Protein AF-A0A351FDH6-F1 (afdb_monomer_lite)

pLDDT: mean 87.72, std 9.39, range [57.84, 95.88]

Secondary structure (DSSP, 8-state):
-HHHHHHHHHHHHHHHHHHHEEEE-TT--B--EETTEESSSS-B-S-EEEE--SS--

Structure (mmCIF, N/CA/C/O backbone):
data_AF-A0A351FDH6-F1
#
_entry.id   AF-A0A351FDH6-F1
#
loop_
_atom_site.group_PDB
_atom_site.id
_atom_site.type_symbol
_atom_site.label_atom_id
_atom_site.label_alt_id
_atom_site.label_comp_id
_atom_site.label_asym_id
_atom_site.label_entity_id
_atom_site.label_seq_id
_atom_site.pdbx_PDB_ins_code
_atom_site.Cartn_x
_atom_site.Cartn_y
_atom_site.Cartn_z
_atom_site.occupancy
_atom_site.B_iso_or_equiv
_atom_site.auth_seq_id
_atom_site.auth_comp_id
_atom_site.auth_asym_id
_atom_site.auth_atom_id
_atom_site.pdbx_PDB_model_num
ATOM 1 N N . MET A 1 1 ? 17.283 -14.162 -27.517 1.00 62.03 1 MET A N 1
ATOM 2 C CA . MET A 1 1 ? 18.358 -13.297 -26.976 1.00 62.03 1 MET A CA 1
ATOM 3 C C . MET A 1 1 ? 17.887 -11.881 -26.614 1.00 62.03 1 MET A C 1
ATOM 5 O O . MET A 1 1 ? 18.312 -11.384 -25.588 1.00 62.03 1 MET A O 1
ATOM 9 N N . LYS A 1 2 ? 16.977 -11.229 -27.367 1.00 66.88 2 LYS A N 1
ATOM 10 C CA . LYS A 1 2 ? 16.472 -9.873 -27.029 1.00 66.88 2 LYS A CA 1
ATOM 11 C C . LYS A 1 2 ? 15.540 -9.827 -25.804 1.00 66.88 2 LYS A C 1
ATOM 13 O O . LYS A 1 2 ? 15.593 -8.880 -25.039 1.00 66.88 2 LYS A O 1
ATOM 18 N N . ALA A 1 3 ? 14.742 -10.876 -25.577 1.00 69.75 3 ALA A N 1
ATOM 19 C CA . ALA A 1 3 ? 13.853 -10.975 -24.411 1.00 69.75 3 ALA A CA 1
ATOM 20 C C . ALA A 1 3 ? 14.608 -10.945 -23.066 1.00 69.75 3 ALA A C 1
ATOM 22 O O . ALA A 1 3 ? 14.111 -10.397 -22.091 1.00 69.75 3 ALA A O 1
ATOM 23 N N . GLN A 1 4 ? 15.840 -11.468 -23.031 1.00 77.19 4 GLN A N 1
ATOM 24 C CA . GLN A 1 4 ? 16.686 -11.455 -21.833 1.00 77.19 4 GLN A CA 1
ATOM 25 C C . GLN A 1 4 ? 17.161 -10.039 -21.470 1.00 77.19 4 GLN A C 1
ATOM 27 O O . GLN A 1 4 ? 17.374 -9.761 -20.297 1.00 77.19 4 GLN A O 1
ATOM 32 N N . LEU A 1 5 ? 17.265 -9.129 -22.448 1.00 83.69 5 LEU A N 1
ATOM 33 C CA . LEU A 1 5 ? 17.632 -7.729 -22.209 1.00 83.69 5 LEU A CA 1
ATOM 34 C C . LEU A 1 5 ? 16.533 -6.975 -21.442 1.00 83.69 5 LEU A C 1
ATOM 36 O O . LEU A 1 5 ? 16.832 -6.118 -20.617 1.00 83.69 5 LEU A O 1
ATOM 40 N N . TYR A 1 6 ? 15.267 -7.327 -21.675 1.00 90.94 6 TYR A N 1
ATOM 41 C CA . TYR A 1 6 ? 14.123 -6.721 -20.989 1.00 90.94 6 TYR A CA 1
ATOM 42 C C . TYR A 1 6 ? 13.814 -7.364 -19.633 1.00 90.94 6 TYR A C 1
ATOM 44 O O . TYR A 1 6 ? 13.056 -6.7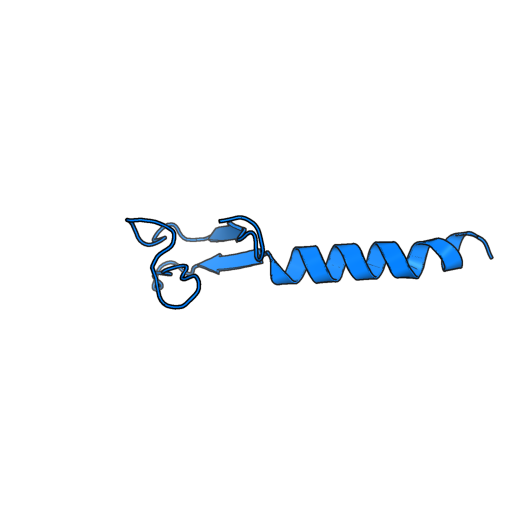96 -18.853 1.00 90.94 6 TYR A O 1
ATOM 52 N N . ALA A 1 7 ? 14.411 -8.516 -19.315 1.00 92.00 7 ALA A N 1
ATOM 53 C CA . ALA A 1 7 ? 14.151 -9.205 -18.055 1.00 92.00 7 ALA A CA 1
ATOM 54 C C . ALA A 1 7 ? 14.541 -8.345 -16.842 1.00 92.00 7 ALA A C 1
ATOM 56 O O . ALA A 1 7 ? 13.778 -8.245 -15.887 1.00 92.00 7 ALA A O 1
ATOM 57 N N . ILE A 1 8 ? 15.692 -7.670 -16.906 1.00 93.62 8 ILE A N 1
ATOM 58 C CA . ILE A 1 8 ? 16.194 -6.822 -15.817 1.00 93.62 8 ILE A CA 1
ATOM 59 C C . ILE A 1 8 ? 15.250 -5.645 -15.513 1.00 93.62 8 ILE A C 1
ATOM 61 O O . ILE A 1 8 ? 14.817 -5.539 -14.366 1.00 93.62 8 ILE A O 1
ATOM 65 N N . PRO A 1 9 ? 14.883 -4.774 -16.477 1.00 94.94 9 PRO A N 1
ATOM 66 C CA . PRO A 1 9 ? 13.986 -3.657 -16.183 1.00 94.94 9 PRO A CA 1
ATOM 67 C C . PRO A 1 9 ? 12.592 -4.115 -15.734 1.00 94.94 9 PRO A C 1
ATOM 69 O O . PRO A 1 9 ? 12.000 -3.473 -14.871 1.00 94.94 9 PRO A O 1
ATOM 72 N N . VAL A 1 10 ? 12.085 -5.240 -16.252 1.00 95.25 10 VAL A N 1
ATOM 73 C CA . VAL A 1 10 ? 10.800 -5.810 -15.811 1.00 95.25 10 VAL A CA 1
ATOM 74 C C . VAL A 1 10 ? 10.870 -6.266 -14.354 1.00 95.25 10 VAL A C 1
ATOM 76 O O . VAL A 1 10 ? 9.995 -5.921 -13.563 1.00 95.25 10 VAL A O 1
ATOM 79 N N . ILE A 1 11 ? 11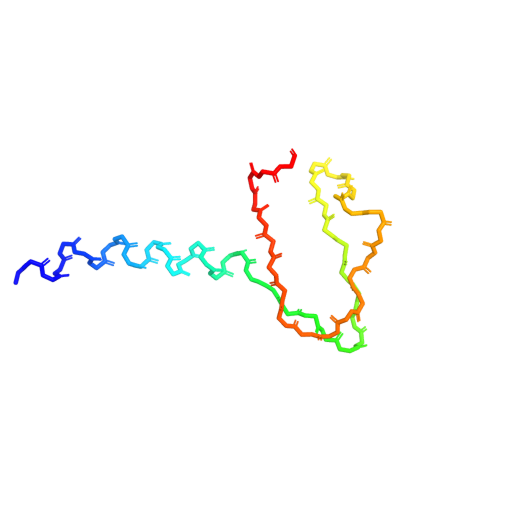.923 -6.991 -13.971 1.00 95.44 11 ILE A N 1
ATOM 80 C CA . ILE A 1 11 ? 12.126 -7.419 -12.581 1.00 95.44 11 ILE A CA 1
ATOM 81 C C . ILE A 1 11 ? 12.258 -6.201 -11.662 1.00 95.44 11 ILE A C 1
ATOM 83 O O . ILE A 1 11 ? 11.642 -6.170 -10.600 1.00 95.44 11 ILE A O 1
ATOM 87 N N . LEU A 1 12 ? 13.008 -5.179 -12.081 1.00 94.88 12 LEU A N 1
ATOM 88 C CA . LEU A 1 12 ? 13.170 -3.955 -11.301 1.00 94.88 12 LEU A CA 1
ATOM 89 C C . LEU A 1 12 ? 11.825 -3.250 -11.073 1.00 94.88 12 LEU A C 1
ATOM 91 O O . LEU A 1 12 ? 11.520 -2.859 -9.949 1.00 94.88 12 LEU A O 1
ATOM 95 N N . ALA A 1 13 ? 10.999 -3.139 -12.117 1.00 93.38 13 ALA A N 1
ATOM 96 C CA . ALA A 1 13 ? 9.667 -2.552 -12.019 1.00 93.38 13 ALA A CA 1
ATOM 97 C C . ALA A 1 13 ? 8.758 -3.340 -11.061 1.00 93.38 13 ALA A C 1
ATOM 99 O O . ALA A 1 13 ? 8.063 -2.734 -10.249 1.00 93.38 13 ALA A O 1
ATOM 100 N N . LEU A 1 14 ? 8.804 -4.676 -11.101 1.00 94.56 14 LEU A N 1
ATOM 101 C CA . LEU A 1 14 ? 8.043 -5.532 -10.183 1.00 94.56 14 LEU A CA 1
ATOM 102 C C . LEU A 1 14 ? 8.495 -5.374 -8.727 1.00 94.56 14 LEU A C 1
ATOM 104 O O . LEU A 1 14 ? 7.654 -5.321 -7.831 1.00 94.56 14 LEU A O 1
ATOM 108 N N . ILE A 1 15 ? 9.803 -5.258 -8.485 1.00 93.69 15 ILE A N 1
ATOM 109 C CA . ILE A 1 15 ? 10.345 -5.014 -7.141 1.00 93.69 15 ILE A CA 1
ATOM 110 C C . ILE A 1 15 ? 9.868 -3.658 -6.619 1.00 93.69 15 ILE A C 1
ATOM 112 O O . ILE A 1 15 ? 9.383 -3.572 -5.493 1.00 93.69 15 ILE A O 1
ATOM 116 N N . VAL A 1 16 ? 9.972 -2.604 -7.433 1.00 92.06 16 VAL A N 1
ATOM 117 C CA . VAL A 1 16 ? 9.501 -1.265 -7.050 1.00 92.06 16 VAL A CA 1
ATOM 118 C C . VAL A 1 16 ? 8.004 -1.288 -6.753 1.00 92.06 16 VAL A C 1
ATOM 120 O O . VAL A 1 16 ? 7.589 -0.774 -5.718 1.00 92.06 16 VAL A O 1
ATOM 123 N N . PHE A 1 17 ? 7.208 -1.928 -7.611 1.00 91.88 17 PHE A N 1
ATOM 124 C CA . PHE A 1 17 ? 5.771 -2.087 -7.403 1.00 91.88 17 PHE A CA 1
ATOM 125 C C . PHE A 1 17 ? 5.466 -2.776 -6.068 1.00 91.88 17 PHE A C 1
ATOM 127 O O . PHE A 1 17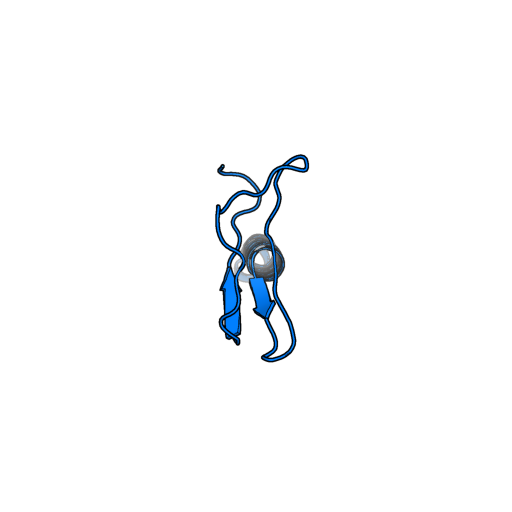 ? 4.700 -2.240 -5.272 1.00 91.88 17 PHE A O 1
ATOM 134 N N . TYR A 1 18 ? 6.129 -3.898 -5.777 1.00 92.38 18 TYR A N 1
ATOM 135 C CA . TYR A 1 18 ? 5.958 -4.633 -4.522 1.00 92.38 18 TYR A CA 1
ATOM 136 C C . TYR A 1 18 ? 6.293 -3.784 -3.286 1.00 92.38 18 TYR A C 1
ATOM 138 O O . TYR A 1 18 ? 5.545 -3.785 -2.311 1.00 92.38 18 TYR A O 1
ATOM 146 N N . LEU A 1 19 ? 7.377 -3.003 -3.333 1.00 90.44 19 LEU A N 1
ATOM 147 C CA . LEU A 1 19 ? 7.780 -2.119 -2.230 1.00 90.44 19 LEU A CA 1
ATOM 148 C C . LEU A 1 19 ? 6.820 -0.938 -2.012 1.00 90.44 19 LEU A C 1
ATOM 150 O O . LEU A 1 19 ? 6.758 -0.388 -0.908 1.00 90.44 19 LEU A O 1
ATOM 154 N N . CYS A 1 20 ? 6.091 -0.544 -3.056 1.00 91.56 20 CYS A N 1
ATOM 155 C CA . CYS A 1 20 ? 5.075 0.501 -2.987 1.00 91.56 20 CYS A CA 1
ATOM 156 C C . CYS A 1 20 ? 3.729 -0.024 -2.477 1.00 91.56 20 CYS A C 1
ATOM 158 O O . CYS A 1 20 ? 2.871 0.782 -2.146 1.00 91.56 20 CYS A O 1
ATOM 160 N N . THR A 1 21 ? 3.522 -1.338 -2.388 1.00 93.50 21 THR A N 1
ATOM 161 C CA . THR A 1 21 ? 2.255 -1.918 -1.924 1.00 93.50 21 THR A CA 1
ATOM 162 C C . THR A 1 21 ? 2.317 -2.385 -0.477 1.00 93.50 21 THR A C 1
ATOM 164 O O . THR A 1 21 ? 3.343 -2.892 -0.025 1.00 93.50 21 THR A O 1
ATOM 167 N N . PHE A 1 22 ? 1.210 -2.256 0.248 1.00 92.81 22 PHE A N 1
ATOM 168 C CA . PHE A 1 22 ? 1.014 -2.869 1.562 1.00 92.81 22 PHE A CA 1
ATOM 169 C C . PHE A 1 22 ? -0.464 -3.211 1.771 1.00 92.81 22 PHE A C 1
ATOM 171 O O . PHE A 1 22 ? -1.331 -2.657 1.103 1.00 92.81 22 PHE A O 1
ATOM 178 N N . VAL A 1 23 ? -0.755 -4.151 2.667 1.00 94.94 23 VAL A N 1
ATOM 179 C CA . VAL A 1 23 ? -2.125 -4.582 2.974 1.00 94.94 23 VAL A CA 1
ATOM 180 C C . VAL A 1 23 ? -2.479 -4.135 4.384 1.00 94.94 23 VAL A C 1
ATOM 182 O O . VAL A 1 23 ? -1.658 -4.276 5.287 1.00 94.94 23 VAL A O 1
ATOM 185 N N . VAL A 1 24 ? -3.688 -3.608 4.549 1.00 95.88 24 VAL A N 1
ATOM 186 C CA . VAL A 1 24 ? -4.283 -3.274 5.846 1.00 95.88 24 VAL A CA 1
ATOM 187 C C . VAL A 1 24 ? -5.343 -4.323 6.156 1.00 95.88 24 VAL A C 1
ATOM 189 O O . VAL A 1 24 ? -6.250 -4.541 5.348 1.00 95.88 24 VAL A O 1
ATOM 192 N N . GLN A 1 25 ? -5.219 -5.003 7.295 1.00 95.38 25 GLN A N 1
ATOM 193 C CA . GLN A 1 25 ? -6.248 -5.922 7.787 1.00 95.38 25 GLN A CA 1
ATOM 194 C C . GLN A 1 25 ? -7.338 -5.159 8.553 1.00 95.38 25 GLN A C 1
ATOM 196 O O . GLN A 1 25 ? -7.086 -4.086 9.085 1.00 95.38 25 GLN A O 1
ATOM 201 N N . GLU A 1 26 ? -8.541 -5.730 8.671 1.00 93.75 26 GLU A N 1
ATOM 202 C CA . GLU A 1 26 ? -9.682 -5.095 9.367 1.00 93.75 26 GLU A CA 1
ATOM 203 C C . GLU A 1 26 ? -9.401 -4.757 10.841 1.00 93.75 26 GLU A C 1
ATOM 205 O O . GLU A 1 26 ? -10.049 -3.894 11.425 1.00 93.75 26 GLU A O 1
ATOM 210 N N . THR A 1 27 ? -8.432 -5.437 11.456 1.00 94.81 27 THR A N 1
ATOM 211 C CA . THR A 1 27 ? -8.005 -5.204 12.842 1.00 94.81 27 THR A CA 1
ATOM 212 C C . THR A 1 27 ? -6.817 -4.248 12.959 1.00 94.81 27 THR A C 1
ATOM 214 O O . THR A 1 27 ? -6.323 -4.029 14.064 1.00 94.81 27 THR A O 1
ATOM 217 N N . GLU A 1 28 ? -6.304 -3.738 11.842 1.00 93.88 28 GLU A N 1
ATOM 218 C CA . GLU A 1 28 ? -5.099 -2.916 11.775 1.00 93.88 28 GLU A CA 1
ATOM 219 C C . GLU A 1 28 ? -5.430 -1.482 11.366 1.00 93.88 28 GLU A C 1
ATOM 221 O O . GLU A 1 28 ? -6.391 -1.204 10.656 1.00 93.88 28 GLU A O 1
ATOM 226 N N . GLN A 1 29 ? -4.581 -0.560 11.807 1.00 93.12 29 GLN A N 1
ATOM 227 C CA . GLN A 1 29 ? -4.598 0.827 11.373 1.00 93.12 29 GLN A CA 1
ATOM 228 C C . GLN A 1 29 ? -3.163 1.244 11.071 1.00 93.12 29 GLN A C 1
ATOM 230 O O . GLN A 1 29 ? -2.247 0.954 11.848 1.00 93.12 29 GLN A O 1
ATOM 235 N N . VAL A 1 30 ? -2.959 1.907 9.934 1.00 92.62 30 VAL A N 1
ATOM 236 C CA . VAL A 1 30 ? -1.621 2.243 9.435 1.00 92.62 30 VAL A CA 1
ATOM 237 C C . VAL A 1 30 ? -1.456 3.754 9.326 1.00 92.62 30 VAL A C 1
ATOM 239 O O . VAL A 1 30 ? -2.284 4.442 8.737 1.00 92.62 30 VAL A O 1
ATOM 242 N N . ILE A 1 31 ? -0.348 4.265 9.869 1.00 91.69 31 ILE A N 1
ATOM 243 C CA . ILE A 1 31 ? 0.077 5.661 9.719 1.00 91.69 31 ILE A CA 1
ATOM 244 C C . ILE A 1 31 ? 1.332 5.678 8.853 1.00 91.69 31 ILE A C 1
ATOM 246 O O . ILE A 1 31 ? 2.370 5.127 9.234 1.00 91.69 31 ILE A O 1
ATOM 250 N N . ILE A 1 32 ? 1.250 6.324 7.691 1.00 89.88 32 ILE A N 1
ATOM 251 C CA . ILE A 1 32 ? 2.411 6.526 6.827 1.00 89.88 32 ILE A CA 1
ATOM 252 C C . ILE A 1 32 ? 3.186 7.735 7.347 1.00 89.88 32 ILE A C 1
ATOM 254 O O . ILE A 1 32 ? 2.642 8.830 7.477 1.00 89.88 32 ILE A O 1
ATOM 258 N N . THR A 1 33 ? 4.471 7.535 7.640 1.00 89.38 33 THR A N 1
ATOM 259 C CA . THR A 1 33 ? 5.363 8.612 8.078 1.00 89.38 33 THR A CA 1
ATOM 260 C C . THR A 1 33 ? 6.518 8.809 7.112 1.00 89.38 33 THR A C 1
ATOM 262 O O . THR A 1 33 ? 7.018 7.860 6.504 1.00 89.38 33 THR A O 1
ATOM 265 N N . GLN A 1 34 ? 6.978 10.050 7.024 1.00 87.06 34 GLN A N 1
ATOM 266 C CA . GLN A 1 34 ? 8.179 10.437 6.313 1.00 87.06 34 GLN A CA 1
ATOM 267 C C . GLN A 1 34 ? 9.056 11.269 7.241 1.00 87.06 34 GLN A C 1
ATOM 269 O O . GLN A 1 34 ? 8.605 12.241 7.845 1.00 87.06 34 GLN A O 1
ATOM 274 N N . PHE A 1 35 ? 10.311 10.851 7.414 1.00 88.31 35 PHE A N 1
ATOM 275 C CA . PHE A 1 35 ? 11.245 11.487 8.353 1.00 88.31 35 PHE A CA 1
ATOM 276 C C . PHE A 1 35 ? 10.662 11.676 9.771 1.00 88.31 35 PHE A C 1
ATOM 278 O O . PHE A 1 35 ? 10.960 12.653 10.454 1.00 88.31 35 PHE A O 1
ATOM 285 N N . GLY A 1 36 ? 9.808 10.742 10.209 1.00 86.38 36 GLY A N 1
ATOM 286 C CA . GLY A 1 36 ? 9.152 10.777 11.519 1.00 86.38 36 GLY A CA 1
ATOM 287 C C . GLY A 1 36 ? 7.922 11.686 11.616 1.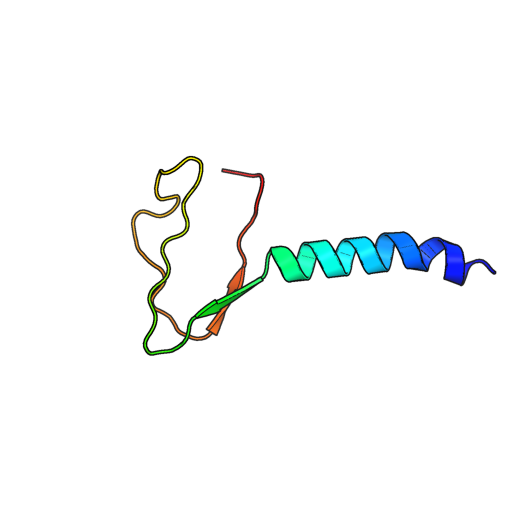00 86.38 36 GLY A C 1
ATOM 288 O O . GLY A 1 36 ? 7.367 11.811 12.704 1.00 86.38 36 GLY A O 1
ATOM 289 N N . LYS A 1 37 ? 7.477 12.303 10.515 1.00 88.06 37 LYS A N 1
ATOM 290 C CA . LYS A 1 37 ? 6.236 13.089 10.450 1.00 88.06 37 LYS A CA 1
ATOM 291 C C . LYS A 1 37 ? 5.150 12.305 9.710 1.00 88.06 37 LYS A C 1
ATOM 293 O O . LYS A 1 37 ? 5.474 11.716 8.680 1.00 88.06 37 LYS A O 1
ATOM 298 N N . PRO A 1 38 ? 3.898 12.273 10.195 1.00 88.69 38 PRO A N 1
ATOM 299 C CA . PRO A 1 38 ? 2.779 11.742 9.422 1.00 88.69 38 PRO A CA 1
ATOM 300 C C . PRO A 1 38 ? 2.656 12.491 8.097 1.00 88.69 38 PRO A C 1
ATOM 302 O O . PRO A 1 38 ? 2.784 13.715 8.067 1.00 88.69 38 PRO A O 1
ATOM 305 N N . VAL A 1 39 ? 2.482 11.742 7.015 1.00 84.94 39 VAL A N 1
ATOM 306 C CA . VAL A 1 39 ? 2.273 12.303 5.674 1.00 84.94 39 VAL A CA 1
ATOM 307 C C . VAL A 1 39 ? 0.829 12.761 5.534 1.00 84.94 39 VAL A C 1
ATOM 309 O O . VAL A 1 39 ? 0.576 13.858 5.049 1.00 84.94 39 VAL A O 1
ATOM 312 N N . ASP A 1 40 ? -0.089 11.916 5.990 1.00 79.44 40 ASP A N 1
ATOM 313 C CA . ASP A 1 40 ? -1.511 12.202 6.040 1.00 79.44 40 ASP A CA 1
ATOM 314 C C . ASP A 1 40 ? -1.898 12.647 7.453 1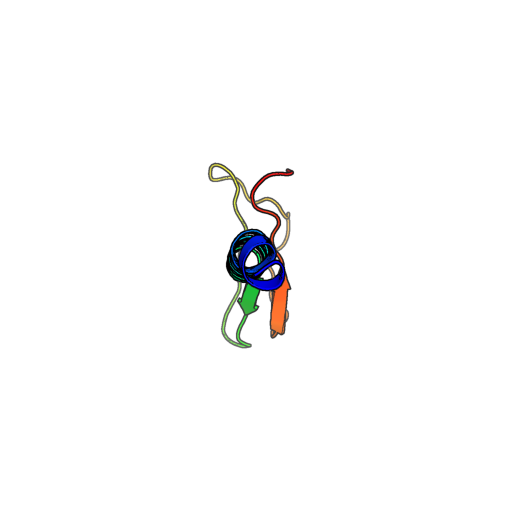.00 79.44 40 ASP A C 1
ATOM 316 O O . ASP A 1 40 ? -1.311 12.212 8.451 1.00 79.44 40 ASP A O 1
ATOM 320 N N . GLU A 1 41 ? -2.896 13.525 7.534 1.00 75.31 41 GLU A N 1
ATOM 321 C CA . GLU A 1 41 ? -3.472 13.960 8.813 1.00 75.31 41 GLU A CA 1
ATOM 322 C C . GLU A 1 41 ? -4.257 12.826 9.488 1.00 75.31 41 GLU A C 1
ATOM 324 O O . GLU A 1 41 ? -4.342 12.765 10.716 1.00 75.31 41 GLU A O 1
ATOM 329 N N . GLU A 1 42 ? -4.783 11.898 8.685 1.00 83.06 42 GLU A N 1
ATOM 330 C CA . GLU A 1 42 ? -5.590 10.767 9.123 1.00 83.06 42 GLU A CA 1
ATOM 331 C C . GLU A 1 42 ? -4.894 9.435 8.828 1.00 83.06 42 GLU A C 1
ATOM 333 O O . GLU A 1 42 ? -4.133 9.278 7.875 1.00 83.06 42 GLU A O 1
ATOM 338 N N . ALA A 1 43 ? -5.158 8.448 9.678 1.00 87.81 43 ALA A N 1
ATOM 339 C CA . ALA A 1 43 ? -4.611 7.109 9.540 1.00 87.81 43 ALA A CA 1
ATOM 340 C C . ALA A 1 43 ? -5.502 6.237 8.646 1.00 87.81 43 ALA A C 1
ATOM 342 O O . ALA A 1 43 ? -6.728 6.315 8.716 1.00 87.81 43 ALA A O 1
ATOM 343 N N . ILE A 1 44 ? -4.890 5.342 7.870 1.00 90.6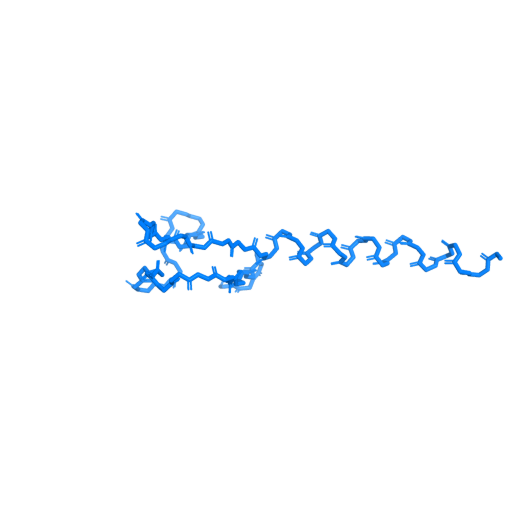9 44 ILE A N 1
ATOM 344 C CA . ILE A 1 44 ? -5.609 4.433 6.976 1.00 90.69 44 ILE A CA 1
ATOM 345 C C . ILE A 1 44 ? -6.253 3.326 7.814 1.00 90.69 44 ILE A C 1
ATOM 347 O O . ILE A 1 44 ? -5.553 2.540 8.460 1.00 90.69 44 ILE A O 1
ATOM 351 N N . THR A 1 45 ? -7.583 3.282 7.798 1.00 92.62 45 THR A N 1
ATOM 352 C CA . THR A 1 45 ? -8.419 2.303 8.518 1.00 92.62 45 THR A CA 1
ATOM 353 C C . THR A 1 45 ? -9.165 1.354 7.589 1.00 92.62 45 THR A C 1
ATOM 355 O O . THR A 1 45 ? -9.666 0.323 8.030 1.00 92.62 45 THR A O 1
ATOM 358 N N . GLU A 1 46 ? -9.259 1.689 6.303 1.00 93.94 46 GLU A N 1
ATOM 359 C CA . GLU A 1 46 ? -9.920 0.841 5.321 1.00 93.94 46 GLU A CA 1
ATOM 360 C C . GLU A 1 46 ? -9.075 -0.404 5.057 1.00 93.94 46 GLU A C 1
ATOM 362 O O . GLU A 1 46 ? -7.914 -0.316 4.649 1.00 93.94 46 GLU A O 1
ATOM 367 N N . ALA A 1 47 ? -9.662 -1.578 5.272 1.00 95.12 47 ALA A N 1
ATOM 368 C CA . ALA A 1 47 ? -9.004 -2.834 4.958 1.00 95.12 47 ALA A CA 1
ATOM 369 C C . ALA A 1 47 ? -8.844 -2.995 3.441 1.00 95.12 47 ALA A C 1
ATOM 371 O O . ALA A 1 47 ? -9.751 -2.689 2.665 1.00 95.12 47 ALA A O 1
ATOM 372 N N . GLY A 1 48 ? -7.695 -3.513 3.011 1.00 95.31 48 GLY A N 1
ATOM 373 C CA . GLY A 1 48 ? -7.424 -3.743 1.596 1.00 95.31 48 GLY A CA 1
ATOM 374 C C . GLY A 1 48 ? -5.977 -3.511 1.191 1.00 95.31 48 GLY A C 1
ATOM 375 O O . GLY A 1 48 ? -5.083 -3.366 2.024 1.00 95.31 48 GLY A O 1
ATOM 376 N N . LEU A 1 49 ? -5.751 -3.524 -0.123 1.00 94.50 49 LEU A N 1
ATOM 377 C CA . LEU A 1 49 ? -4.454 -3.244 -0.727 1.00 94.50 49 LEU A CA 1
ATOM 378 C C . LEU A 1 49 ? -4.288 -1.736 -0.918 1.00 94.50 49 LEU A C 1
ATOM 380 O O . LEU A 1 49 ? -5.067 -1.109 -1.632 1.00 94.50 49 LEU A O 1
ATOM 384 N N . HIS A 1 50 ? -3.223 -1.192 -0.346 1.00 92.88 50 HIS A N 1
ATOM 385 C CA . HIS A 1 50 ? -2.880 0.221 -0.397 1.00 92.88 50 HIS A CA 1
ATOM 386 C C . HIS A 1 50 ? -1.529 0.438 -1.068 1.00 92.88 50 HIS A C 1
ATOM 388 O O . HIS A 1 50 ? -0.658 -0.438 -1.077 1.00 92.88 50 HIS A O 1
ATOM 394 N N . PHE A 1 51 ? -1.357 1.633 -1.627 1.00 91.62 51 PHE A N 1
ATOM 395 C CA . PHE A 1 51 ? -0.144 2.051 -2.319 1.00 91.62 51 PHE A CA 1
ATOM 396 C C . PHE A 1 51 ? 0.482 3.254 -1.613 1.00 91.62 51 PHE A C 1
ATOM 398 O O . PHE A 1 51 ? -0.202 4.225 -1.307 1.00 91.62 51 PHE A O 1
ATOM 405 N N . LYS A 1 52 ? 1.798 3.212 -1.397 1.00 87.50 52 LYS A N 1
ATOM 406 C CA . LYS A 1 52 ? 2.616 4.334 -0.923 1.00 87.50 52 LYS A CA 1
ATOM 407 C C . LYS A 1 52 ? 3.665 4.701 -1.964 1.00 87.50 52 LYS A C 1
ATOM 409 O O . LYS A 1 52 ? 4.249 3.825 -2.601 1.00 87.50 52 LYS A O 1
ATOM 414 N N . ILE A 1 53 ? 3.951 5.994 -2.095 1.00 85.19 53 ILE A N 1
ATOM 415 C CA . ILE A 1 53 ? 5.007 6.501 -2.976 1.00 85.19 53 ILE A CA 1
ATOM 416 C C . ILE A 1 53 ? 6.237 6.828 -2.114 1.00 85.19 53 ILE A C 1
ATOM 418 O O . ILE A 1 53 ? 6.171 7.738 -1.295 1.00 85.19 53 ILE A O 1
ATOM 422 N N . PRO A 1 54 ? 7.370 6.119 -2.268 1.00 72.00 54 PRO A N 1
ATOM 423 C CA . PRO A 1 54 ? 8.506 6.239 -1.349 1.00 72.00 54 PRO A CA 1
ATOM 424 C C . PRO A 1 54 ? 9.320 7.546 -1.450 1.00 72.00 54 PRO A C 1
ATOM 426 O O . PRO A 1 54 ? 10.147 7.786 -0.574 1.00 72.00 54 PRO A O 1
ATOM 429 N N . PHE A 1 55 ? 9.137 8.375 -2.491 1.00 70.12 55 PHE A N 1
ATOM 430 C CA . PHE A 1 55 ? 10.083 9.462 -2.818 1.00 70.12 55 PHE A CA 1
ATOM 431 C C . PHE A 1 55 ? 9.472 10.820 -3.212 1.00 70.12 55 PHE A C 1
ATOM 433 O O . PHE A 1 55 ? 10.223 11.710 -3.601 1.00 70.12 55 PHE A O 1
ATOM 440 N N . ILE A 1 56 ? 8.149 11.006 -3.152 1.00 63.69 56 ILE A N 1
ATOM 441 C CA . ILE A 1 56 ? 7.501 12.277 -3.535 1.00 63.69 56 ILE A CA 1
ATOM 442 C C . ILE A 1 56 ? 6.546 12.688 -2.424 1.00 63.69 56 ILE A C 1
ATOM 444 O O . ILE A 1 56 ? 5.428 12.175 -2.405 1.00 63.69 56 ILE A O 1
ATOM 448 N N . GLN A 1 57 ? 7.000 13.551 -1.507 1.00 57.84 57 GLN A N 1
ATOM 449 C CA . GLN A 1 57 ? 6.197 14.186 -0.450 1.00 57.84 57 GLN A CA 1
ATOM 450 C C . GLN A 1 57 ? 6.847 15.518 -0.072 1.00 57.84 57 GLN A C 1
ATOM 452 O O . GLN A 1 57 ? 8.083 15.507 0.144 1.00 57.84 57 GLN A O 1
#

Sequence (57 aa):
MKAQLYAIPVILALIVFYLCTFVVQETEQVIITQFGKPVDEEAITEAGLHFKIPFIQ

Foldseek 3Di:
DVVVVVPVVVVVVVVQQVVQKDFADQVDWAFDDDPRHGPDPDIDNDGGMDGHDPPDD

Radius of gyration: 15.6 Å; chains: 1; bounding box: 28×28×40 Å